Protein AF-A0AAW4YDV3-F1 (afdb_monomer_lite)

Structure (mmCIF, N/CA/C/O backbone):
data_AF-A0AAW4YDV3-F1
#
_entry.id   AF-A0AAW4YDV3-F1
#
loop_
_atom_site.group_PDB
_atom_site.id
_atom_site.type_symbol
_atom_site.label_atom_id
_atom_site.label_alt_id
_atom_site.label_comp_id
_atom_site.label_asym_id
_atom_site.label_entity_id
_atom_site.label_seq_id
_atom_site.pdbx_PDB_ins_code
_atom_site.Cartn_x
_atom_site.Cartn_y
_atom_site.Cartn_z
_atom_site.occupancy
_atom_site.B_iso_or_equiv
_atom_site.auth_seq_id
_atom_site.auth_comp_id
_atom_site.auth_asym_id
_atom_site.auth_atom_id
_atom_site.pdbx_PDB_model_num
ATOM 1 N N . GLN A 1 1 ? -21.233 8.258 -8.748 1.00 67.06 1 GLN A N 1
ATOM 2 C CA . GLN A 1 1 ? -19.768 8.038 -8.756 1.00 67.06 1 GLN A CA 1
ATOM 3 C C . GLN A 1 1 ? -19.038 8.727 -7.596 1.00 67.06 1 GLN A C 1
ATOM 5 O O . GLN A 1 1 ? -18.112 8.123 -7.083 1.00 67.06 1 GLN A O 1
ATOM 10 N N . LEU A 1 2 ? -19.463 9.905 -7.105 1.00 90.50 2 LEU A N 1
ATOM 11 C CA . LEU A 1 2 ? -18.783 10.617 -5.998 1.00 90.50 2 LEU A CA 1
ATOM 12 C C . LEU A 1 2 ? -18.577 9.794 -4.712 1.00 90.50 2 LEU A C 1
ATOM 14 O O . LEU A 1 2 ? -17.516 9.865 -4.106 1.00 90.50 2 LEU A O 1
ATOM 18 N N . LEU A 1 3 ? -19.559 8.971 -4.328 1.00 92.38 3 LEU A N 1
ATOM 19 C CA . LEU A 1 3 ? -19.495 8.162 -3.101 1.00 92.38 3 LEU A CA 1
ATOM 20 C C . LEU A 1 3 ? -18.438 7.040 -3.134 1.00 92.38 3 LEU A C 1
ATOM 22 O O . LEU A 1 3 ? -18.227 6.386 -2.121 1.00 92.38 3 LEU A O 1
ATOM 26 N N . ALA A 1 4 ? -17.786 6.807 -4.277 1.00 92.62 4 ALA A N 1
ATOM 27 C CA . ALA A 1 4 ? -16.670 5.868 -4.388 1.00 92.62 4 ALA A CA 1
ATOM 28 C C . ALA A 1 4 ? -15.301 6.518 -4.099 1.00 92.62 4 ALA A C 1
ATOM 30 O O . ALA A 1 4 ? -14.301 5.811 -4.035 1.00 92.62 4 ALA A O 1
ATOM 31 N N . LEU A 1 5 ? -15.232 7.848 -3.942 1.00 93.62 5 LEU A N 1
ATOM 32 C CA . LEU A 1 5 ? -13.988 8.546 -3.609 1.00 93.62 5 LEU A CA 1
ATOM 33 C C . LEU A 1 5 ? -13.615 8.324 -2.137 1.00 93.62 5 LEU A C 1
ATOM 35 O O . LEU A 1 5 ? -14.481 8.328 -1.262 1.00 93.62 5 LEU A O 1
ATOM 39 N N . ASN A 1 6 ? -12.312 8.240 -1.851 1.00 91.25 6 ASN A N 1
ATOM 40 C CA . ASN A 1 6 ? -11.789 7.986 -0.501 1.00 91.25 6 ASN A CA 1
ATOM 41 C C . ASN A 1 6 ? -12.280 8.995 0.554 1.00 91.25 6 ASN A C 1
ATOM 43 O O . ASN A 1 6 ? -12.477 8.623 1.706 1.00 91.25 6 ASN A O 1
ATOM 47 N N . THR A 1 7 ? -12.535 10.251 0.175 1.00 94.19 7 THR A N 1
ATOM 48 C CA . THR A 1 7 ? -13.056 11.293 1.081 1.00 94.19 7 THR A CA 1
ATOM 49 C C . THR A 1 7 ? -14.446 10.966 1.638 1.00 94.19 7 THR A C 1
ATOM 51 O O . THR A 1 7 ? -14.801 11.436 2.715 1.00 94.19 7 THR A O 1
ATOM 54 N N . PHE A 1 8 ? -15.229 10.145 0.931 1.00 95.88 8 PHE A N 1
ATOM 55 C CA . PHE A 1 8 ? -16.547 9.680 1.373 1.00 95.88 8 PHE A CA 1
ATOM 56 C C . PHE A 1 8 ? -16.491 8.322 2.087 1.00 95.88 8 PHE A C 1
ATOM 58 O O . PHE A 1 8 ? -17.533 7.788 2.471 1.00 95.88 8 PHE A O 1
ATOM 65 N N . ALA A 1 9 ? -15.297 7.752 2.290 1.00 95.25 9 ALA A N 1
ATOM 66 C CA . ALA A 1 9 ? -15.151 6.510 3.034 1.00 95.25 9 ALA A CA 1
ATOM 67 C C . ALA A 1 9 ? -15.581 6.707 4.502 1.00 95.25 9 ALA A C 1
ATOM 69 O O . ALA A 1 9 ? -15.194 7.693 5.142 1.00 95.25 9 ALA A O 1
ATOM 70 N N . PRO A 1 10 ? -16.357 5.767 5.070 1.00 96.69 10 PRO A N 1
ATOM 71 C CA . PRO A 1 10 ? -16.861 5.901 6.428 1.00 96.69 10 PRO A CA 1
ATOM 72 C C . PRO A 1 10 ? -15.719 5.873 7.446 1.00 96.69 10 PRO A C 1
ATOM 74 O O . PRO A 1 10 ? -14.736 5.153 7.281 1.00 96.69 10 PRO A O 1
ATOM 77 N N . GLN A 1 11 ? -15.892 6.612 8.540 1.00 97.19 11 GLN A N 1
ATOM 78 C CA . GLN A 1 11 ? -14.963 6.626 9.668 1.00 97.19 11 GLN A CA 1
ATOM 79 C C . GLN A 1 11 ? -15.633 6.029 10.905 1.00 97.19 11 GLN A C 1
ATOM 81 O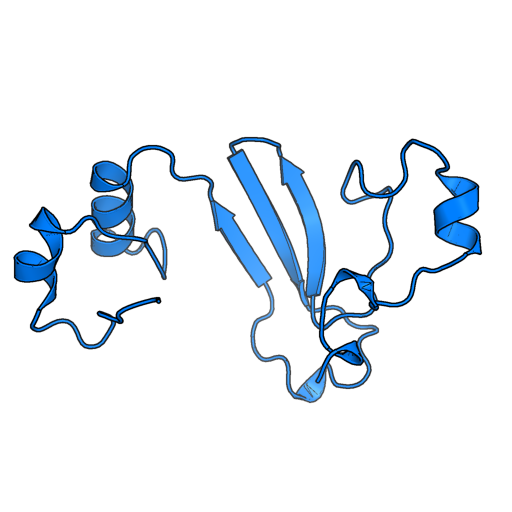 O . GLN A 1 11 ? -16.805 6.290 11.181 1.00 97.19 11 GLN A O 1
ATOM 86 N N . ASN A 1 12 ? -14.895 5.232 11.679 1.00 97.88 12 ASN A N 1
ATOM 87 C CA . ASN A 1 12 ? -15.396 4.742 12.959 1.00 97.88 12 ASN A CA 1
ATOM 88 C C . ASN A 1 12 ? -15.250 5.840 14.017 1.00 97.88 12 ASN A C 1
ATOM 90 O O . ASN A 1 12 ? -14.145 6.109 14.490 1.00 97.88 12 ASN A O 1
ATOM 94 N N . GLU A 1 13 ? -16.368 6.441 14.418 1.00 98.19 13 GLU A N 1
ATOM 95 C CA . GLU A 1 13 ? -16.395 7.564 15.359 1.00 98.19 13 GLU A CA 1
ATOM 96 C C . GLU A 1 13 ? -15.672 7.261 16.681 1.00 98.19 13 GLU A C 1
ATOM 98 O O . GLU A 1 13 ? -14.918 8.097 17.178 1.00 98.19 13 GLU A O 1
ATOM 103 N N . LYS A 1 14 ? -15.848 6.057 17.242 1.00 98.25 14 LYS A N 1
ATOM 104 C CA . LYS A 1 14 ? -15.216 5.675 18.516 1.00 98.25 14 LYS A CA 1
ATOM 105 C C . LYS A 1 14 ? -13.696 5.636 18.390 1.00 98.25 14 LYS A C 1
ATOM 107 O O . LYS A 1 14 ? -12.998 6.151 19.259 1.00 98.25 14 LYS A O 1
ATOM 112 N N . VAL A 1 15 ? -13.183 5.042 17.313 1.00 98.06 15 VAL A N 1
ATOM 113 C CA . VAL A 1 15 ? -11.736 4.937 17.063 1.00 98.06 15 VAL A CA 1
ATOM 114 C C . VAL A 1 15 ? -11.140 6.305 16.731 1.00 98.06 15 VAL A C 1
ATOM 116 O O . VAL A 1 15 ? -10.101 6.662 17.286 1.00 98.06 15 VAL A O 1
ATOM 119 N N . ALA A 1 16 ? -11.819 7.095 15.898 1.00 98.12 16 ALA A N 1
ATOM 120 C CA . ALA A 1 16 ? -11.394 8.450 15.561 1.00 98.12 16 ALA A CA 1
ATOM 121 C C . ALA A 1 16 ? -11.307 9.336 16.813 1.00 98.12 16 ALA A C 1
ATOM 123 O O . ALA A 1 16 ? -10.284 9.976 17.044 1.00 98.12 16 ALA A O 1
ATOM 124 N N . LYS A 1 17 ? -12.324 9.306 17.686 1.00 98.31 17 LYS A N 1
ATOM 125 C CA . LYS A 1 17 ? -12.299 10.029 18.969 1.00 98.31 17 LYS A CA 1
ATOM 126 C C . LYS A 1 17 ? -11.219 9.507 19.918 1.00 98.31 17 LYS A C 1
ATOM 128 O O . LYS A 1 17 ? -10.554 10.315 20.555 1.00 98.31 17 LYS A O 1
ATOM 133 N N . LYS A 1 18 ? -11.014 8.184 19.994 1.00 98.31 18 LYS A N 1
ATOM 134 C CA . LYS A 1 18 ? -9.984 7.559 20.846 1.00 98.31 18 LYS A CA 1
ATOM 135 C C . LYS A 1 18 ? -8.580 8.076 20.524 1.00 98.31 18 LYS A C 1
ATOM 137 O O . LYS A 1 18 ? -7.814 8.342 21.445 1.00 98.31 18 LYS A O 1
ATOM 142 N N . TYR A 1 19 ? -8.233 8.189 19.242 1.00 98.31 19 TYR A N 1
ATOM 143 C CA . TYR A 1 19 ? -6.892 8.611 18.823 1.00 98.31 19 TYR A CA 1
ATOM 144 C C . TYR A 1 19 ? -6.775 10.115 18.544 1.00 98.31 19 TYR A C 1
ATOM 146 O O . TYR A 1 19 ? -5.662 10.645 18.537 1.00 98.31 19 TYR A O 1
ATOM 154 N N . GLY A 1 20 ? -7.894 10.820 18.353 1.00 98.12 20 GLY A N 1
ATOM 155 C CA . GLY A 1 20 ? -7.933 12.266 18.149 1.00 98.12 20 GLY A CA 1
ATOM 156 C C . GLY A 1 20 ? -6.996 12.707 17.024 1.00 98.12 20 GLY A C 1
ATOM 157 O O . GLY A 1 20 ? -7.044 12.176 15.919 1.00 98.12 20 GLY A O 1
ATOM 158 N N . LYS A 1 21 ? -6.087 13.641 17.328 1.00 98.00 21 LYS A N 1
ATOM 159 C CA . LYS A 1 21 ? -5.083 14.152 16.374 1.00 98.00 21 LYS A CA 1
ATOM 160 C C . LYS A 1 21 ? -4.132 13.078 15.834 1.00 98.00 21 LYS A C 1
ATOM 162 O O . LYS A 1 21 ? -3.522 13.284 14.795 1.00 98.00 21 LYS A O 1
ATOM 167 N N . ASN A 1 22 ? -4.002 11.952 16.532 1.00 97.94 22 ASN A N 1
ATOM 168 C CA . ASN A 1 22 ? -3.129 10.857 16.126 1.00 97.94 22 ASN A CA 1
ATOM 169 C C . ASN A 1 22 ? -3.853 9.805 15.269 1.00 97.94 22 ASN A C 1
ATOM 171 O O . ASN A 1 22 ? -3.218 8.832 14.856 1.00 97.94 22 ASN A O 1
ATOM 175 N N . TYR A 1 23 ? -5.156 9.955 15.012 1.00 97.88 23 TYR A N 1
ATOM 176 C CA . TYR A 1 23 ? -5.905 9.030 14.165 1.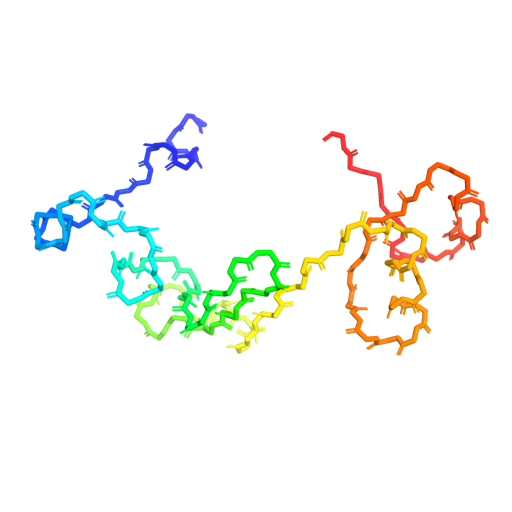00 97.88 23 TYR A CA 1
ATOM 177 C C . TYR A 1 23 ? -5.302 8.977 12.754 1.00 97.88 23 TYR A C 1
ATOM 179 O O . TYR A 1 23 ? -5.042 10.013 12.149 1.00 97.88 23 TYR A O 1
ATOM 187 N N . GLY A 1 24 ? -5.035 7.770 12.249 1.00 95.19 24 GLY A N 1
ATOM 188 C CA . GLY A 1 24 ? -4.437 7.569 10.923 1.00 95.19 24 GLY A CA 1
ATOM 189 C C . GLY A 1 24 ? -2.935 7.870 10.813 1.00 95.19 24 GLY A C 1
ATOM 190 O O . GLY A 1 24 ? -2.385 7.753 9.726 1.00 95.19 24 GLY A O 1
ATOM 191 N N . THR A 1 25 ? -2.249 8.224 11.908 1.00 96.19 25 THR A N 1
ATOM 192 C CA . THR A 1 25 ? -0.798 8.536 11.883 1.00 96.19 25 THR A CA 1
ATOM 193 C C . THR A 1 25 ? 0.114 7.310 11.968 1.00 96.19 25 THR A C 1
ATOM 195 O O . THR A 1 25 ? 1.314 7.426 11.744 1.00 96.19 25 THR A O 1
ATOM 198 N N . ALA A 1 26 ? -0.439 6.147 12.309 1.00 95.25 26 ALA A N 1
ATOM 199 C CA . ALA A 1 26 ? 0.264 4.873 12.401 1.00 95.25 26 ALA A CA 1
ATOM 200 C C . ALA A 1 26 ? -0.730 3.720 12.199 1.00 95.25 26 ALA A C 1
ATOM 202 O O . ALA A 1 26 ? -1.939 3.901 12.385 1.00 95.25 26 ALA A O 1
ATOM 203 N N . ALA A 1 27 ? -0.226 2.534 11.848 1.00 95.62 27 ALA A N 1
ATOM 204 C CA . ALA A 1 27 ? -1.055 1.368 11.539 1.00 95.62 27 ALA A CA 1
ATOM 205 C C . ALA A 1 27 ? -1.974 0.942 12.707 1.00 95.62 27 ALA A C 1
ATOM 207 O O . ALA A 1 27 ? -3.116 0.539 12.483 1.00 95.62 27 ALA A O 1
ATOM 208 N N . ASP A 1 28 ? -1.510 1.095 13.950 1.00 95.81 28 ASP A N 1
ATOM 209 C CA . ASP A 1 28 ? -2.225 0.772 15.195 1.00 95.81 28 ASP A CA 1
ATOM 210 C C . ASP A 1 28 ? -3.166 1.894 15.691 1.00 95.81 28 ASP A C 1
ATOM 212 O O . ASP A 1 28 ? -3.911 1.722 16.666 1.00 95.81 28 ASP A O 1
ATOM 216 N N . ARG A 1 29 ? -3.170 3.042 15.001 1.00 97.25 29 ARG A N 1
ATOM 217 C CA . ARG A 1 29 ? -4.003 4.226 15.287 1.00 97.25 29 ARG A CA 1
ATOM 218 C C . ARG A 1 29 ? -5.114 4.437 14.258 1.00 97.25 29 ARG A C 1
ATOM 220 O O . ARG A 1 29 ? -5.659 5.536 14.147 1.00 97.25 29 ARG A O 1
ATOM 227 N N . ALA A 1 30 ? -5.455 3.396 13.509 1.00 96.31 30 ALA A N 1
ATOM 228 C CA . ALA A 1 30 ? -6.540 3.386 12.536 1.00 96.31 30 ALA A CA 1
ATOM 229 C C . ALA A 1 30 ? -7.370 2.099 12.655 1.00 96.31 30 ALA A C 1
ATOM 231 O O . ALA A 1 30 ? -7.022 1.166 13.379 1.00 96.31 30 ALA A O 1
ATOM 232 N N . VAL A 1 31 ? -8.503 2.060 11.955 1.00 97.38 31 VAL A N 1
ATOM 233 C CA . VAL A 1 31 ? -9.351 0.870 11.831 1.00 97.38 31 VAL A CA 1
ATOM 234 C C . VAL A 1 31 ? -9.760 0.689 10.376 1.00 97.38 31 VAL A C 1
ATOM 236 O O . VAL A 1 31 ? -9.993 1.665 9.668 1.00 97.38 31 VAL A O 1
ATOM 239 N N . TYR A 1 32 ? -9.841 -0.564 9.933 1.00 97.62 32 TYR A N 1
ATOM 240 C CA . TYR A 1 32 ? -9.963 -0.912 8.519 1.00 97.62 32 TYR A CA 1
ATOM 241 C C . TYR A 1 32 ? -11.253 -1.688 8.255 1.00 97.62 32 TYR A C 1
ATOM 243 O O . TYR A 1 32 ? -11.516 -2.714 8.884 1.00 97.62 32 TYR A O 1
ATOM 251 N N . ASN A 1 33 ? -12.041 -1.221 7.289 1.00 97.81 33 ASN A N 1
ATOM 252 C CA . ASN A 1 33 ? -13.263 -1.878 6.813 1.00 97.81 33 ASN A CA 1
ATOM 253 C C . ASN A 1 33 ? -13.149 -2.392 5.363 1.00 97.81 33 ASN A C 1
ATOM 255 O O . ASN A 1 33 ? -14.128 -2.901 4.823 1.00 97.81 33 ASN A O 1
ATOM 259 N N . GLY A 1 34 ? -11.979 -2.241 4.735 1.00 97.69 34 GLY A N 1
ATOM 260 C CA . GLY A 1 34 ? -11.691 -2.701 3.376 1.00 97.69 34 GLY A CA 1
ATOM 261 C C . GLY A 1 34 ? -11.145 -4.136 3.309 1.00 97.69 34 GLY A C 1
ATOM 262 O O . GLY A 1 34 ? -11.041 -4.804 4.344 1.00 9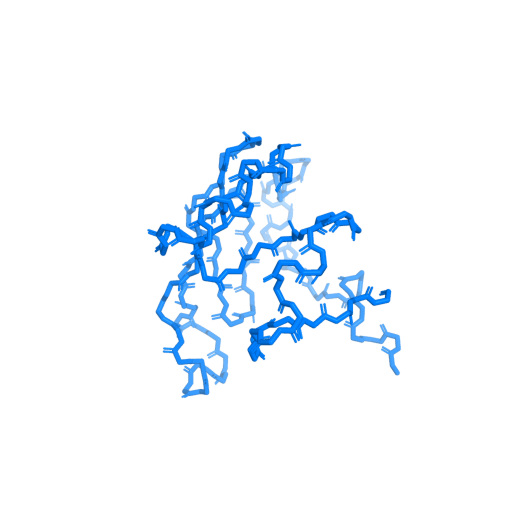7.69 34 GLY A O 1
ATOM 263 N N . PRO A 1 35 ? -10.767 -4.609 2.103 1.00 98.38 35 PRO A N 1
ATOM 264 C CA . PRO A 1 35 ? -10.291 -5.977 1.861 1.00 98.38 35 PRO A CA 1
ATOM 265 C C . PRO A 1 35 ? -8.967 -6.313 2.555 1.00 98.38 35 PRO A C 1
ATOM 267 O O . PRO A 1 35 ? -8.710 -7.478 2.860 1.00 98.38 35 PRO A O 1
ATOM 270 N N . PHE A 1 36 ? -8.155 -5.299 2.848 1.00 98.69 36 PHE A N 1
ATOM 271 C CA . PHE A 1 36 ? -6.891 -5.425 3.562 1.00 98.69 36 PHE A CA 1
ATOM 272 C C . PHE A 1 36 ? -6.863 -4.498 4.777 1.00 98.69 36 PHE A C 1
ATOM 274 O O . PHE A 1 36 ? -7.591 -3.503 4.837 1.00 98.69 36 PHE A O 1
ATOM 281 N N . LYS A 1 37 ? -6.013 -4.834 5.744 1.00 98.12 37 LYS A N 1
ATOM 282 C CA . LYS A 1 37 ? -5.619 -3.971 6.860 1.00 98.12 37 LYS A CA 1
ATOM 283 C C . LYS A 1 37 ? -4.123 -3.692 6.786 1.00 98.12 37 LYS A C 1
ATOM 285 O O . LYS A 1 37 ? -3.379 -4.527 6.275 1.00 98.12 37 LYS A O 1
ATOM 290 N N . VAL A 1 38 ? -3.697 -2.546 7.308 1.00 98.12 38 VAL A N 1
ATOM 291 C CA . VAL A 1 38 ? -2.271 -2.230 7.452 1.00 98.12 38 VAL A CA 1
ATOM 292 C C . VAL A 1 38 ? -1.752 -2.895 8.722 1.00 98.12 38 VAL A C 1
ATOM 294 O O . VAL A 1 38 ? -2.310 -2.679 9.798 1.00 98.12 38 VAL A O 1
ATOM 297 N N . ASP A 1 39 ? -0.706 -3.705 8.588 1.00 97.25 39 ASP A N 1
ATOM 298 C CA . ASP A 1 39 ? -0.023 -4.346 9.716 1.00 97.25 39 ASP A CA 1
ATOM 299 C C . ASP A 1 39 ? 1.220 -3.564 10.154 1.00 97.25 39 ASP A C 1
ATOM 301 O O . ASP A 1 39 ? 1.474 -3.443 11.348 1.00 97.25 39 ASP A O 1
ATOM 305 N N . ASP A 1 40 ? 1.984 -3.028 9.199 1.00 96.62 40 ASP A N 1
ATOM 306 C CA . ASP A 1 40 ? 3.183 -2.223 9.449 1.00 96.62 40 ASP A CA 1
ATOM 307 C C . ASP A 1 40 ? 3.235 -1.069 8.447 1.00 96.62 40 ASP A C 1
ATOM 309 O O . ASP A 1 40 ? 2.934 -1.241 7.262 1.00 96.62 40 ASP A O 1
ATOM 313 N N . TRP A 1 41 ? 3.625 0.106 8.923 1.00 97.12 41 TRP A N 1
ATOM 314 C CA . TRP A 1 41 ? 3.857 1.274 8.087 1.00 97.12 41 TRP A CA 1
ATOM 315 C C . TRP A 1 41 ? 5.104 1.993 8.578 1.00 97.12 41 TRP A C 1
ATOM 317 O O . TRP A 1 41 ? 5.114 2.615 9.642 1.00 97.12 41 TRP A O 1
ATOM 327 N N . LYS A 1 42 ? 6.152 1.917 7.763 1.00 95.19 42 LYS A N 1
ATOM 328 C CA . LYS A 1 42 ? 7.398 2.647 7.954 1.00 95.19 42 LYS A CA 1
ATOM 329 C C . LYS A 1 42 ? 7.463 3.742 6.908 1.00 95.19 42 LYS A C 1
ATOM 331 O O . LYS A 1 42 ? 7.584 3.462 5.714 1.00 95.19 42 LYS A O 1
ATOM 336 N N . GLN A 1 43 ? 7.344 4.984 7.367 1.00 91.38 43 GLN A N 1
ATOM 337 C CA . GLN A 1 43 ? 7.426 6.156 6.500 1.00 91.38 43 GLN A CA 1
ATOM 338 C C . GLN A 1 43 ? 8.708 6.111 5.668 1.00 91.38 43 GLN A C 1
ATOM 340 O O . GLN A 1 43 ? 9.760 5.731 6.175 1.00 91.38 43 GLN A O 1
ATOM 345 N N . GLU A 1 44 ? 8.596 6.487 4.393 1.00 91.94 44 GLU A N 1
ATOM 346 C CA . GLU A 1 44 ? 9.708 6.515 3.434 1.00 91.94 44 GLU A CA 1
ATOM 347 C C . GLU A 1 44 ? 10.377 5.157 3.128 1.00 91.94 44 GLU A C 1
ATOM 349 O O . GLU A 1 44 ? 11.364 5.138 2.394 1.00 91.94 44 GLU A O 1
ATOM 354 N N . ASP A 1 45 ? 9.849 4.036 3.639 1.00 94.56 45 ASP A N 1
ATOM 355 C CA . ASP A 1 45 ? 10.406 2.686 3.452 1.00 94.56 45 ASP A CA 1
ATOM 356 C C . ASP A 1 45 ? 9.365 1.712 2.881 1.00 94.56 45 ASP A C 1
ATOM 358 O O . ASP A 1 45 ? 9.454 1.307 1.719 1.00 94.56 45 ASP A O 1
ATOM 362 N N . LYS A 1 46 ? 8.352 1.334 3.673 1.00 95.44 46 LYS A N 1
ATOM 363 C CA . LYS A 1 46 ? 7.413 0.269 3.292 1.00 95.44 46 LYS A CA 1
ATOM 364 C C . LYS A 1 46 ? 6.062 0.336 3.994 1.00 95.44 46 LYS A C 1
ATOM 366 O O . LYS A 1 46 ? 5.947 0.823 5.121 1.00 95.44 46 LYS A O 1
ATOM 371 N N . THR A 1 47 ? 5.069 -0.284 3.364 1.00 98.00 47 THR A N 1
ATOM 372 C CA . THR A 1 47 ? 3.752 -0.554 3.958 1.00 98.00 47 THR A CA 1
ATOM 373 C C . THR A 1 47 ? 3.399 -2.020 3.753 1.00 98.00 47 THR A C 1
ATOM 375 O O . THR A 1 47 ? 3.385 -2.507 2.624 1.00 98.00 47 THR A O 1
ATOM 378 N N . LEU A 1 48 ? 3.103 -2.728 4.840 1.00 98.25 48 LEU A N 1
ATOM 379 C CA . LEU A 1 48 ? 2.719 -4.137 4.814 1.00 98.25 48 LEU A CA 1
ATOM 380 C C . LEU A 1 48 ? 1.226 -4.264 5.092 1.00 98.25 48 LEU A C 1
ATOM 382 O O . LEU A 1 48 ? 0.728 -3.774 6.110 1.00 98.25 48 LEU A O 1
ATOM 386 N N . LEU A 1 49 ? 0.519 -4.940 4.193 1.00 98.62 49 LEU A N 1
ATOM 387 C CA . LEU A 1 49 ? -0.900 -5.229 4.317 1.00 98.62 49 LEU A CA 1
ATOM 388 C C . LEU A 1 49 ? -1.134 -6.729 4.482 1.00 98.62 49 LEU A C 1
ATOM 390 O O . LEU A 1 49 ? -0.479 -7.540 3.822 1.00 98.62 49 LEU A O 1
ATOM 394 N N . SER A 1 50 ? -2.152 -7.095 5.257 1.00 98.56 50 SER A N 1
ATOM 395 C CA . SER A 1 50 ? -2.718 -8.446 5.241 1.00 98.56 50 SER A CA 1
ATOM 396 C C . SER A 1 50 ? -4.212 -8.436 4.980 1.00 98.56 50 SER A C 1
ATOM 398 O O . SER A 1 50 ? -4.923 -7.456 5.231 1.00 98.56 50 SER A O 1
ATOM 400 N N . LYS A 1 51 ? -4.699 -9.555 4.447 1.00 98.69 51 LYS A N 1
ATOM 401 C CA . LYS A 1 51 ? -6.116 -9.795 4.198 1.00 98.69 51 LYS A CA 1
ATOM 402 C C . LYS A 1 51 ? -6.938 -9.556 5.464 1.00 98.69 51 LYS A C 1
ATOM 404 O O . LYS A 1 51 ? -6.706 -10.162 6.514 1.00 98.69 51 LYS A O 1
ATOM 409 N N . ASN A 1 52 ? -7.948 -8.699 5.354 1.00 98.50 52 ASN A N 1
ATOM 410 C CA . ASN A 1 52 ? -8.832 -8.376 6.462 1.00 98.50 52 ASN A CA 1
ATOM 411 C 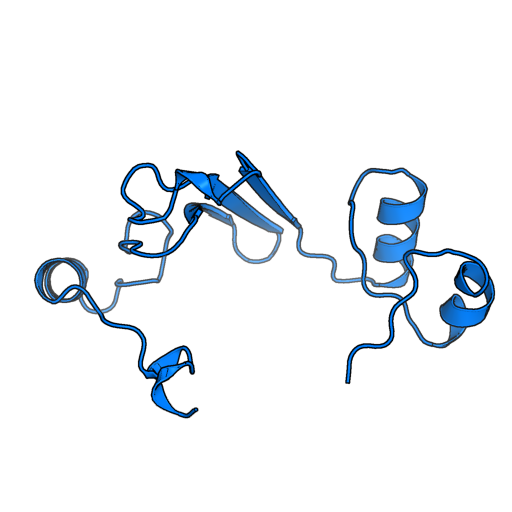C . ASN A 1 52 ? -9.882 -9.480 6.653 1.00 98.50 52 ASN A C 1
ATOM 413 O O . ASN A 1 52 ? -10.834 -9.608 5.883 1.00 98.50 52 ASN A O 1
ATOM 417 N N . GLN A 1 53 ? -9.742 -10.258 7.727 1.00 97.81 53 GLN A N 1
ATOM 418 C CA . GLN A 1 53 ? -10.659 -11.358 8.050 1.00 97.81 53 GLN A CA 1
ATOM 419 C C . GLN A 1 53 ? -12.071 -10.892 8.446 1.00 97.81 53 GLN A C 1
ATOM 421 O O . GLN A 1 53 ? -12.989 -11.716 8.498 1.00 97.81 53 GLN A O 1
ATOM 426 N N . TYR A 1 54 ? -12.259 -9.595 8.692 1.00 97.81 54 TYR A N 1
ATOM 427 C CA . TYR A 1 54 ? -13.551 -8.981 9.003 1.00 97.81 54 TYR A CA 1
ATOM 428 C C . TYR A 1 54 ? -14.208 -8.308 7.790 1.00 97.81 54 TYR A C 1
ATOM 430 O O . TYR A 1 54 ? -15.328 -7.816 7.902 1.00 97.81 54 TYR A O 1
ATOM 438 N N . TYR A 1 55 ? -13.550 -8.296 6.625 1.00 98.56 55 TYR A N 1
ATOM 439 C CA . TYR A 1 55 ? -14.144 -7.760 5.405 1.00 98.56 55 TYR A CA 1
ATOM 440 C C . TYR A 1 55 ? -15.311 -8.633 4.933 1.00 98.56 55 TYR A C 1
ATOM 442 O O . TYR A 1 55 ? -15.194 -9.861 4.861 1.00 98.56 55 TYR A O 1
ATOM 450 N N . TRP A 1 56 ? -16.431 -7.996 4.589 1.00 98.50 56 TRP A N 1
ATOM 451 C CA . TRP A 1 56 ? -17.672 -8.692 4.245 1.00 98.50 56 TRP A CA 1
ATOM 452 C C . TRP A 1 56 ? -17.506 -9.626 3.034 1.00 98.50 56 TRP A C 1
ATOM 454 O O . TRP A 1 56 ? -18.013 -10.746 3.058 1.00 98.50 56 TRP A O 1
ATOM 464 N N . ASP A 1 57 ? -16.711 -9.225 2.033 1.00 98.44 57 ASP A N 1
ATOM 465 C CA . ASP A 1 57 ? -16.439 -10.018 0.826 1.00 98.44 57 ASP A CA 1
ATOM 466 C C . ASP A 1 57 ? -15.037 -10.660 0.816 1.00 98.44 57 ASP A C 1
ATOM 468 O O . ASP A 1 57 ? -14.390 -10.859 -0.215 1.00 98.44 57 ASP A O 1
ATOM 472 N N . LYS A 1 58 ? -14.522 -11.032 1.994 1.00 98.25 58 LYS A N 1
ATOM 473 C CA . LYS A 1 58 ? -13.197 -11.672 2.140 1.00 98.25 58 LYS A CA 1
ATOM 474 C C . LYS A 1 58 ? -13.005 -12.954 1.317 1.00 98.25 58 LYS A C 1
ATOM 476 O O . LYS A 1 58 ? -11.870 -13.383 1.115 1.00 98.25 58 LYS A O 1
ATOM 481 N N . LYS A 1 59 ? -14.082 -13.592 0.844 1.00 98.06 59 LYS A N 1
ATOM 482 C CA . LYS A 1 59 ? -14.020 -14.786 -0.023 1.00 98.06 59 LYS A CA 1
ATOM 483 C C . LYS A 1 59 ? -13.522 -14.456 -1.439 1.00 98.06 59 LYS A C 1
ATOM 485 O O . LYS A 1 59 ? -12.938 -15.321 -2.105 1.00 98.06 59 LYS A O 1
ATOM 490 N N . LYS A 1 60 ? -13.731 -13.221 -1.905 1.00 98.38 60 LYS A N 1
ATOM 491 C CA . LYS A 1 60 ? -13.234 -12.739 -3.203 1.00 98.38 60 LYS A CA 1
ATOM 492 C C . LYS A 1 60 ? -11.790 -12.256 -3.140 1.00 98.38 60 LYS A C 1
ATOM 494 O O . LYS A 1 60 ? -11.096 -12.348 -4.144 1.00 98.38 60 LYS A O 1
ATOM 499 N N . VAL A 1 61 ? -11.308 -11.846 -1.967 1.00 98.31 61 VAL A N 1
ATOM 500 C CA . VAL A 1 61 ? -9.905 -11.453 -1.764 1.00 98.31 61 VAL A CA 1
ATOM 501 C C . VAL A 1 61 ? -9.000 -12.686 -1.863 1.00 98.31 61 VAL A C 1
ATOM 503 O O . VAL A 1 61 ? -9.104 -13.596 -1.037 1.00 98.31 61 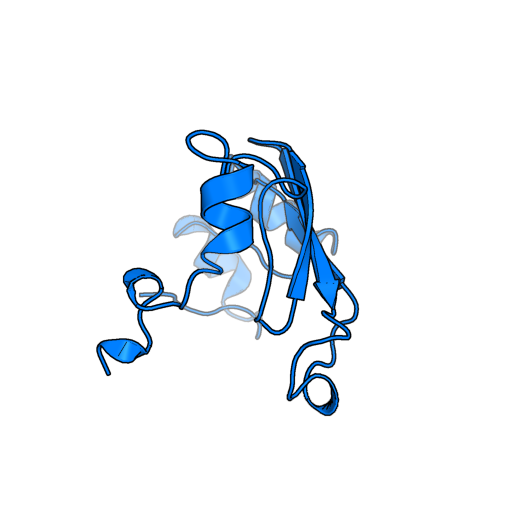VAL A O 1
ATOM 506 N N . LYS A 1 62 ? -8.144 -12.739 -2.889 1.00 98.38 62 LYS A N 1
ATOM 507 C CA . LYS A 1 62 ? -7.262 -13.891 -3.164 1.00 98.38 62 LYS A CA 1
ATOM 508 C C . LYS A 1 62 ? -5.861 -13.752 -2.586 1.00 98.38 62 LYS A C 1
ATOM 510 O O . LYS A 1 62 ? -5.274 -14.760 -2.227 1.00 98.38 62 LYS A O 1
ATOM 515 N N . LEU A 1 63 ? -5.359 -12.525 -2.477 1.00 98.38 63 LEU A N 1
ATOM 516 C CA . LEU A 1 63 ? -4.056 -12.259 -1.880 1.00 98.38 63 LEU A CA 1
ATOM 517 C C . LEU A 1 63 ? -4.154 -12.328 -0.356 1.00 98.38 63 LEU A C 1
ATOM 519 O O . LEU A 1 63 ? -5.080 -11.768 0.236 1.00 98.38 63 LEU A O 1
ATOM 523 N N . ASP A 1 64 ? -3.176 -12.974 0.270 1.00 98.38 64 ASP A N 1
ATOM 524 C CA . ASP A 1 64 ? -3.058 -13.008 1.729 1.00 98.38 64 ASP A CA 1
ATOM 525 C C . ASP A 1 64 ? -2.339 -11.772 2.273 1.00 98.38 64 ASP A C 1
ATOM 527 O O . ASP A 1 64 ? -2.670 -11.286 3.359 1.00 98.38 64 ASP A O 1
ATOM 531 N N . LYS A 1 65 ? -1.370 -11.253 1.510 1.00 98.38 65 LYS A N 1
ATOM 532 C CA . LYS A 1 65 ? -0.540 -10.099 1.857 1.00 98.38 65 LYS A CA 1
ATOM 533 C C . LYS A 1 65 ? -0.251 -9.243 0.630 1.00 98.38 65 LYS A C 1
ATOM 535 O O . LYS A 1 65 ? -0.248 -9.751 -0.488 1.00 98.38 65 LYS A O 1
ATOM 540 N N . VAL A 1 66 ? 0.023 -7.965 0.868 1.00 98.31 66 VAL A N 1
ATOM 541 C CA . VAL A 1 66 ? 0.548 -7.027 -0.132 1.00 98.31 66 VAL A CA 1
ATOM 542 C C . VAL A 1 66 ? 1.674 -6.236 0.524 1.00 98.31 66 VAL A C 1
ATOM 544 O O . VAL A 1 66 ? 1.482 -5.673 1.603 1.00 98.31 66 VAL A O 1
ATOM 547 N N . ASN A 1 67 ? 2.842 -6.204 -0.114 1.00 98.00 67 ASN A N 1
ATOM 548 C CA . ASN A 1 67 ? 4.017 -5.502 0.392 1.00 98.00 67 ASN A CA 1
ATOM 549 C C . ASN A 1 67 ? 4.325 -4.325 -0.533 1.00 98.00 67 ASN A C 1
ATOM 551 O O . ASN A 1 67 ? 4.775 -4.522 -1.656 1.00 98.00 67 ASN A O 1
ATOM 555 N N . TYR A 1 68 ? 4.106 -3.106 -0.055 1.00 97.00 68 TYR A N 1
ATOM 556 C CA . TYR A 1 68 ? 4.525 -1.902 -0.762 1.00 97.00 68 TYR A CA 1
ATOM 557 C C . TYR A 1 68 ? 5.928 -1.513 -0.331 1.00 97.00 68 TYR A C 1
ATOM 559 O O . TYR A 1 68 ? 6.212 -1.433 0.867 1.00 97.00 68 TYR A O 1
ATOM 567 N N . LYS A 1 69 ? 6.776 -1.216 -1.312 1.00 94.44 69 LYS A N 1
ATOM 568 C CA . LYS A 1 69 ? 8.114 -0.663 -1.118 1.00 94.44 69 LYS A CA 1
ATOM 569 C C . LYS A 1 69 ? 8.168 0.735 -1.719 1.00 94.44 69 LYS A C 1
ATOM 571 O O . LYS A 1 69 ? 7.704 0.945 -2.837 1.00 94.44 69 LYS A O 1
ATOM 576 N N . VAL A 1 70 ? 8.740 1.682 -0.989 1.00 93.94 70 VAL A N 1
ATOM 577 C CA . VAL A 1 70 ? 9.001 3.028 -1.498 1.00 93.94 70 VAL A CA 1
ATOM 578 C C . VAL A 1 70 ? 10.244 2.971 -2.382 1.00 93.94 70 VAL A C 1
ATOM 580 O O . VAL A 1 70 ? 11.338 2.641 -1.926 1.00 93.94 70 VAL A O 1
ATOM 583 N N . ILE A 1 71 ? 10.070 3.288 -3.663 1.00 91.81 71 ILE A N 1
ATOM 584 C CA . ILE A 1 71 ? 11.144 3.353 -4.656 1.00 91.81 71 ILE A CA 1
ATOM 585 C C . ILE A 1 71 ? 11.256 4.810 -5.101 1.00 91.81 71 ILE A C 1
ATOM 587 O O . ILE A 1 71 ? 10.348 5.340 -5.733 1.00 91.81 71 ILE A O 1
ATOM 591 N N . LYS A 1 72 ? 12.357 5.471 -4.728 1.00 89.44 72 LYS A N 1
ATOM 592 C CA . LYS A 1 72 ? 12.597 6.895 -5.038 1.00 89.44 72 LYS A CA 1
ATOM 593 C C . LYS A 1 72 ? 13.306 7.106 -6.374 1.00 89.44 72 LYS A C 1
ATOM 595 O O . LYS A 1 72 ? 13.161 8.159 -6.982 1.00 89.44 72 LYS A O 1
ATOM 600 N N . ASP A 1 73 ? 14.062 6.104 -6.808 1.00 90.56 73 ASP A N 1
ATOM 601 C CA . ASP A 1 73 ? 14.754 6.078 -8.090 1.00 90.56 73 ASP A CA 1
ATOM 602 C C . ASP A 1 73 ? 14.065 5.054 -8.999 1.00 90.56 73 ASP A C 1
ATOM 604 O O . ASP A 1 73 ? 14.126 3.847 -8.757 1.00 90.56 73 ASP A O 1
ATOM 608 N N . LEU A 1 74 ? 13.389 5.542 -10.038 1.00 85.62 74 LEU A N 1
ATOM 609 C CA . LEU A 1 74 ? 12.640 4.704 -10.974 1.00 85.62 74 LEU A CA 1
ATOM 610 C C . LEU A 1 74 ? 13.553 3.820 -11.842 1.00 85.62 74 LEU A C 1
ATOM 612 O O . LEU A 1 74 ? 13.147 2.726 -12.235 1.00 85.62 74 LEU A O 1
ATOM 616 N N . GLN A 1 75 ? 14.807 4.222 -12.080 1.00 84.06 75 GLN A N 1
ATOM 617 C CA . GLN A 1 75 ? 15.779 3.373 -12.777 1.00 84.06 75 GLN A CA 1
ATOM 618 C C . GLN A 1 75 ? 16.148 2.158 -11.921 1.00 84.06 75 GLN A C 1
ATOM 620 O O . GLN A 1 75 ? 16.164 1.023 -12.409 1.00 84.06 75 GLN A O 1
ATOM 625 N N . ALA A 1 76 ? 16.348 2.370 -10.617 1.00 84.81 76 ALA A N 1
ATOM 626 C CA . ALA A 1 76 ? 16.508 1.274 -9.662 1.00 84.81 76 ALA A CA 1
ATOM 627 C C . ALA A 1 76 ? 15.224 0.430 -9.538 1.00 84.81 76 ALA A C 1
ATOM 629 O O . ALA A 1 76 ? 15.304 -0.790 -9.397 1.00 84.81 76 ALA A O 1
ATOM 630 N N . GLY A 1 77 ? 14.047 1.055 -9.642 1.00 88.88 77 GLY A N 1
ATOM 631 C CA . GLY A 1 77 ? 12.748 0.378 -9.624 1.00 88.88 77 GLY A CA 1
ATOM 632 C C . GLY A 1 77 ? 12.584 -0.670 -10.719 1.00 88.88 77 GLY A C 1
ATOM 633 O O . GLY A 1 77 ? 12.233 -1.810 -10.424 1.00 88.88 77 GLY A O 1
ATOM 634 N N . ALA A 1 78 ? 12.919 -0.320 -11.961 1.00 91.44 78 ALA A N 1
ATOM 635 C CA . ALA A 1 78 ? 12.863 -1.251 -13.089 1.00 91.44 78 ALA A CA 1
ATOM 636 C C . ALA A 1 78 ? 13.769 -2.481 -12.878 1.00 91.44 78 ALA A C 1
ATOM 638 O O . ALA A 1 78 ? 13.385 -3.606 -13.185 1.00 91.44 78 ALA A O 1
ATOM 639 N N . SER A 1 79 ? 14.940 -2.289 -12.261 1.00 92.38 79 SER A N 1
ATOM 640 C CA . SER A 1 79 ? 15.845 -3.398 -11.919 1.00 92.38 79 SER A CA 1
ATOM 641 C C . SER A 1 79 ? 15.265 -4.328 -10.844 1.00 92.38 79 SER A C 1
ATOM 643 O O . SER A 1 79 ? 15.526 -5.531 -10.854 1.00 92.38 79 SER A O 1
ATOM 645 N N . LEU A 1 80 ? 14.463 -3.804 -9.909 1.00 94.44 80 LEU A N 1
ATOM 646 C CA . LEU A 1 80 ? 13.777 -4.634 -8.910 1.00 94.44 80 LEU A CA 1
ATOM 647 C C . LEU A 1 80 ? 12.705 -5.519 -9.549 1.00 94.44 80 LEU A C 1
ATOM 649 O O . LEU A 1 80 ? 12.506 -6.641 -9.092 1.00 94.44 80 LEU A O 1
ATOM 653 N N . TYR A 1 81 ? 12.041 -5.035 -10.598 1.00 94.31 81 TYR A N 1
ATOM 654 C CA . TYR A 1 81 ? 11.100 -5.843 -11.369 1.00 94.31 81 TYR A CA 1
ATOM 655 C C . TYR A 1 81 ? 11.832 -6.940 -12.154 1.00 94.31 81 TYR A C 1
ATOM 657 O O . TYR A 1 81 ? 11.468 -8.109 -12.069 1.00 94.31 81 TYR A O 1
ATOM 665 N N . ASP A 1 82 ? 12.929 -6.593 -12.835 1.00 93.12 82 ASP A N 1
ATOM 666 C CA . ASP A 1 82 ? 13.739 -7.555 -13.599 1.00 93.12 82 ASP A CA 1
ATOM 667 C C . ASP A 1 82 ? 14.329 -8.680 -12.732 1.00 93.12 82 ASP A C 1
ATOM 669 O O . ASP A 1 82 ? 14.598 -9.773 -13.223 1.00 93.12 82 ASP A O 1
ATOM 673 N N . THR A 1 83 ? 14.559 -8.405 -11.445 1.00 95.88 83 THR A N 1
ATOM 674 C CA . THR A 1 83 ? 15.079 -9.370 -10.461 1.00 95.88 83 THR A CA 1
ATOM 675 C C . THR A 1 83 ? 13.976 -10.079 -9.676 1.00 95.88 83 THR A C 1
ATOM 677 O O . THR A 1 83 ? 14.280 -10.737 -8.681 1.00 95.88 83 THR A O 1
ATOM 680 N N . GLU A 1 84 ? 12.709 -9.916 -10.073 1.00 94.56 84 GLU A N 1
ATOM 681 C CA . GLU A 1 84 ? 11.530 -10.496 -9.408 1.00 94.56 84 GLU A CA 1
ATOM 682 C C . GLU A 1 84 ? 11.414 -10.105 -7.918 1.00 94.56 84 GLU A C 1
ATOM 684 O O . GLU A 1 84 ? 10.757 -10.767 -7.117 1.00 94.56 84 GLU A O 1
ATOM 689 N N . SER A 1 85 ? 12.057 -9.000 -7.521 1.00 94.81 85 SER A N 1
ATOM 690 C CA . SER A 1 85 ? 11.982 -8.454 -6.160 1.00 94.81 85 SER A CA 1
ATOM 691 C C . SER A 1 85 ? 10.700 -7.653 -5.922 1.00 94.81 85 SER A C 1
ATOM 693 O O . SER A 1 85 ? 10.322 -7.432 -4.768 1.00 94.81 85 SER A O 1
ATOM 695 N N . VAL A 1 86 ? 10.061 -7.180 -6.994 1.00 95.44 86 VAL A N 1
ATOM 696 C CA . VAL A 1 86 ? 8.725 -6.571 -6.993 1.00 95.44 86 VAL A CA 1
ATOM 697 C C . VAL A 1 86 ? 7.925 -7.084 -8.186 1.00 95.44 86 VAL A C 1
ATOM 699 O O . VAL A 1 86 ? 8.486 -7.332 -9.250 1.00 95.44 86 VAL A O 1
ATOM 702 N N . ASP A 1 87 ? 6.610 -7.191 -8.013 1.00 95.50 87 ASP A N 1
ATOM 703 C CA . ASP A 1 87 ? 5.693 -7.653 -9.063 1.00 95.50 87 ASP A CA 1
ATOM 704 C C . ASP A 1 87 ? 5.183 -6.512 -9.968 1.00 95.50 87 ASP A C 1
ATOM 706 O O . ASP A 1 87 ? 4.604 -6.762 -11.022 1.00 95.50 87 ASP A O 1
ATOM 710 N N . ASP A 1 88 ? 5.380 -5.258 -9.548 1.00 94.44 88 ASP A N 1
ATOM 711 C CA . ASP A 1 88 ? 4.965 -4.036 -10.245 1.00 94.44 88 ASP A CA 1
ATOM 712 C C . ASP A 1 88 ? 6.004 -2.932 -9.982 1.00 94.44 88 ASP A C 1
ATOM 714 O O . ASP A 1 88 ? 6.482 -2.768 -8.853 1.00 94.44 88 ASP A O 1
ATOM 718 N N . ALA A 1 89 ? 6.372 -2.193 -11.028 1.00 93.75 89 ALA A N 1
ATOM 719 C CA . ALA A 1 89 ? 7.248 -1.036 -10.944 1.00 93.75 89 ALA A CA 1
ATOM 720 C C . ALA A 1 89 ? 6.851 0.024 -11.979 1.00 93.75 89 ALA A C 1
ATOM 722 O O . ALA A 1 89 ? 6.627 -0.272 -13.153 1.00 93.75 89 ALA A O 1
ATOM 723 N N . VAL A 1 90 ? 6.857 1.289 -11.554 1.00 92.25 90 VAL A N 1
ATOM 724 C CA . VAL A 1 90 ? 6.771 2.423 -12.477 1.00 92.25 90 VAL A CA 1
ATOM 725 C C . VAL A 1 90 ? 8.097 2.545 -13.222 1.00 92.25 90 VAL A C 1
ATOM 727 O O . VAL A 1 90 ? 9.157 2.615 -12.600 1.00 92.25 90 VAL A O 1
ATOM 730 N N . ILE A 1 91 ? 8.021 2.609 -14.549 1.00 91.88 91 ILE A N 1
ATOM 731 C CA . ILE A 1 91 ? 9.166 2.842 -15.430 1.00 91.88 91 ILE A CA 1
ATOM 732 C C . ILE A 1 91 ? 9.140 4.267 -15.985 1.00 91.88 91 ILE A C 1
ATOM 734 O O . ILE A 1 91 ? 8.091 4.911 -16.056 1.00 91.88 91 ILE A O 1
ATOM 738 N N . THR A 1 92 ? 10.296 4.769 -16.401 1.00 90.25 92 THR A N 1
ATOM 739 C CA . THR A 1 92 ? 10.425 6.068 -17.069 1.00 90.25 92 THR A CA 1
ATOM 740 C C . THR A 1 92 ? 10.214 5.951 -18.583 1.00 90.25 92 THR A C 1
ATOM 742 O O . THR A 1 92 ? 10.245 4.864 -19.162 1.00 90.25 92 THR A O 1
ATOM 745 N N . ALA A 1 93 ? 9.999 7.085 -19.258 1.00 90.94 93 ALA A N 1
ATOM 746 C CA . ALA A 1 93 ? 9.721 7.116 -20.698 1.00 90.94 93 ALA A CA 1
ATOM 747 C C . ALA A 1 93 ? 10.845 6.493 -21.553 1.00 90.94 93 ALA A C 1
ATOM 749 O O . ALA A 1 93 ? 10.573 5.807 -22.536 1.00 90.9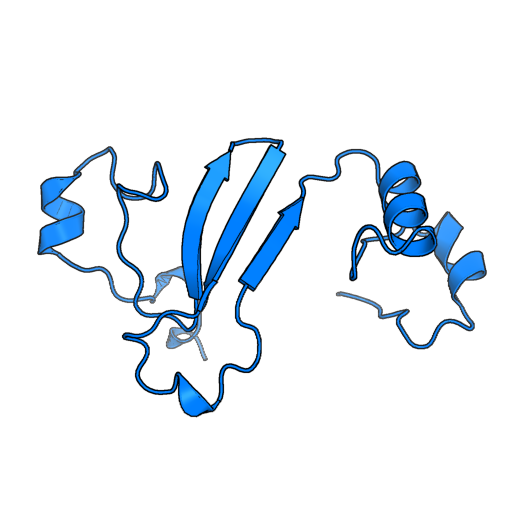4 93 ALA A O 1
ATOM 750 N N . ASP A 1 94 ? 12.105 6.680 -21.162 1.00 92.19 94 ASP A N 1
ATOM 751 C CA . ASP A 1 94 ? 13.282 6.092 -21.812 1.00 92.19 94 ASP A CA 1
ATOM 752 C C . ASP A 1 94 ? 13.335 4.560 -21.691 1.00 92.19 94 ASP A C 1
ATOM 754 O O . ASP A 1 94 ? 13.891 3.888 -22.561 1.00 92.19 94 ASP A O 1
ATOM 758 N N . GLN A 1 95 ? 12.695 3.989 -20.668 1.00 92.19 95 GLN A N 1
ATOM 759 C CA . GLN A 1 95 ? 12.645 2.546 -20.439 1.00 92.19 95 GLN A CA 1
ATOM 760 C C . GLN A 1 95 ? 11.515 1.851 -21.211 1.00 92.19 95 GLN A C 1
ATOM 762 O O . GLN A 1 95 ? 11.543 0.631 -21.353 1.00 92.19 95 GLN A O 1
ATOM 767 N N . VAL A 1 96 ? 10.542 2.583 -21.765 1.00 94.00 96 VAL A N 1
ATOM 768 C CA . VAL A 1 96 ? 9.390 1.991 -22.478 1.00 94.00 96 VAL A CA 1
ATOM 769 C C . VAL A 1 96 ? 9.843 1.059 -23.603 1.00 94.00 96 VAL A C 1
ATOM 771 O O . VAL A 1 96 ? 9.325 -0.046 -23.741 1.00 94.00 96 VAL A O 1
ATOM 774 N N . ASN A 1 97 ? 10.871 1.451 -24.362 1.00 95.12 97 ASN A N 1
ATOM 775 C CA . ASN A 1 97 ? 11.407 0.625 -25.446 1.00 95.12 97 ASN A CA 1
ATOM 776 C C . ASN A 1 97 ? 11.983 -0.714 -24.961 1.00 95.12 97 ASN A C 1
ATOM 778 O O . ASN A 1 97 ? 11.901 -1.697 -25.697 1.00 95.12 97 ASN A O 1
ATOM 782 N N . LYS A 1 98 ? 12.535 -0.769 -23.740 1.00 93.94 98 LYS A N 1
ATOM 783 C CA . LYS A 1 98 ? 13.043 -2.005 -23.120 1.00 93.94 98 LYS A CA 1
ATOM 784 C C . LYS A 1 98 ? 11.904 -2.980 -22.806 1.00 93.94 98 LYS A C 1
ATOM 786 O O . LYS A 1 98 ? 12.081 -4.183 -22.962 1.00 93.94 98 LYS A O 1
ATOM 791 N N . TYR A 1 99 ? 10.743 -2.466 -22.399 1.00 94.75 99 TYR A N 1
ATOM 792 C CA . TYR A 1 99 ? 9.600 -3.267 -21.946 1.00 94.75 99 TYR A CA 1
ATOM 793 C C . TYR A 1 99 ? 8.467 -3.395 -22.975 1.00 94.75 99 TYR A C 1
ATOM 795 O O . TYR A 1 99 ? 7.445 -3.994 -22.663 1.00 94.75 99 TYR A O 1
ATOM 803 N N . LYS A 1 100 ? 8.625 -2.877 -24.199 1.00 95.12 100 LYS A N 1
ATOM 804 C CA . LYS A 1 100 ? 7.559 -2.814 -25.222 1.00 95.12 100 LYS A CA 1
ATOM 805 C C . LYS A 1 100 ? 6.900 -4.162 -25.554 1.00 95.12 100 LYS A C 1
ATOM 807 O O . LYS A 1 100 ? 5.722 -4.192 -25.887 1.00 95.12 100 LYS A O 1
ATOM 812 N N . ASP A 1 101 ? 7.658 -5.254 -25.449 1.00 95.69 101 ASP A N 1
ATOM 813 C CA . ASP A 1 101 ? 7.194 -6.618 -25.734 1.00 95.69 101 ASP A CA 1
ATOM 814 C C . ASP A 1 101 ? 6.793 -7.377 -24.450 1.00 95.69 101 ASP A C 1
ATOM 816 O O . ASP A 1 101 ? 6.331 -8.520 -24.502 1.00 95.69 101 ASP A O 1
ATOM 820 N N . ASN A 1 102 ? 6.957 -6.755 -23.275 1.00 94.94 102 ASN A N 1
ATOM 821 C CA . ASN A 1 102 ? 6.526 -7.314 -22.001 1.00 94.94 102 ASN A CA 1
ATOM 822 C C . ASN A 1 102 ? 5.008 -7.124 -21.845 1.00 94.94 102 ASN A C 1
ATOM 824 O O . ASN A 1 102 ? 4.503 -6.006 -21.844 1.00 94.94 102 ASN A O 1
ATOM 828 N N . LYS A 1 103 ? 4.275 -8.227 -21.644 1.00 94.44 103 LYS A N 1
ATOM 829 C CA . LYS A 1 103 ? 2.814 -8.223 -21.437 1.00 94.44 103 LYS A CA 1
ATOM 830 C C . LYS A 1 103 ? 2.362 -7.443 -20.195 1.00 94.44 103 LYS A C 1
ATOM 832 O O . LYS A 1 103 ? 1.188 -7.104 -20.096 1.00 94.44 103 LYS A O 1
ATOM 837 N N . GLY A 1 104 ? 3.262 -7.217 -19.242 1.00 92.00 104 GLY A N 1
ATOM 838 C CA . GLY A 1 104 ? 3.030 -6.411 -18.047 1.00 92.00 104 GLY A CA 1
ATOM 839 C C . GLY A 1 104 ? 3.116 -4.903 -18.286 1.00 92.00 104 GLY A C 1
ATOM 840 O O . GLY A 1 104 ? 2.694 -4.143 -17.416 1.00 92.00 104 GLY A O 1
ATOM 841 N N . LEU A 1 105 ? 3.622 -4.450 -19.441 1.00 94.75 105 LEU A N 1
ATOM 842 C CA . LEU A 1 105 ? 3.678 -3.027 -19.763 1.00 94.75 105 LEU A CA 1
ATOM 843 C C . LEU A 1 105 ? 2.261 -2.463 -19.923 1.00 94.75 105 LEU A C 1
ATOM 845 O O . LEU A 1 105 ? 1.510 -2.877 -20.804 1.00 94.75 105 LEU A O 1
ATOM 849 N N . ASN A 1 106 ? 1.923 -1.476 -19.095 1.00 92.75 106 ASN A N 1
ATOM 850 C CA . ASN A 1 106 ? 0.654 -0.758 -19.141 1.00 92.75 106 ASN A CA 1
ATOM 851 C C . ASN A 1 106 ? 0.893 0.751 -19.029 1.00 92.75 106 ASN A C 1
ATOM 853 O O . ASN A 1 106 ? 1.800 1.195 -18.327 1.00 92.75 106 ASN A O 1
ATOM 857 N N . PHE A 1 107 ? 0.057 1.542 -19.703 1.00 88.31 107 PHE A N 1
ATOM 858 C CA . PHE A 1 107 ? 0.091 3.002 -19.622 1.00 88.31 107 PHE A CA 1
ATOM 859 C C . PHE A 1 107 ? -0.939 3.476 -18.600 1.00 88.31 107 PHE A C 1
ATOM 861 O O . PHE A 1 107 ? -2.129 3.191 -18.734 1.00 88.31 107 PHE A O 1
ATOM 868 N N . VAL A 1 108 ? -0.473 4.192 -17.581 1.00 76.06 108 VAL A N 1
ATOM 869 C CA . VAL A 1 108 ? -1.329 4.816 -16.567 1.00 76.06 108 VAL A CA 1
ATOM 870 C C . VAL A 1 108 ? -1.492 6.290 -16.942 1.00 76.06 108 VAL A C 1
ATOM 872 O O . VAL A 1 108 ? -0.493 6.969 -17.176 1.00 76.06 108 VAL A O 1
ATOM 875 N N . LEU A 1 109 ? -2.743 6.747 -17.066 1.00 49.31 109 LEU A N 1
ATOM 876 C CA . LEU A 1 109 ? -3.117 8.144 -17.333 1.00 49.31 109 LEU A CA 1
ATOM 877 C C . LEU A 1 109 ? -3.271 8.940 -16.035 1.00 49.31 109 LEU A C 1
ATOM 879 O O . LEU A 1 109 ? -3.766 8.348 -15.047 1.00 49.31 109 LEU A O 1
#

InterPro domains:
  IPR000914 Solute-binding protein family 5 domain [PF00496] (4-106)
  IPR039424 Solute-binding protein family 5 [PTHR30290] (3-106)

Foldseek 3Di:
DVCPDPVNDDADPVLCVVCPVCQPVFQVSYDDQDQWGWPGDDPQFKTKIAGDPNHPVVVPDDDGIDIDGRDPDQVVQVVCCVVVVDVDGDHDPVCCVVCVVPPPDDDDD

Radius of gyration: 17.52 Å; chains: 1; bounding box: 36×29×47 Å

pLDDT: mean 94.45, std 6.28, range [49.31, 98.69]

Sequence (109 aa):
QLLALNTFAPQNEKVAKKYGKNYGTAADRAVYNGPFKVDDWKQEDKTLLSKNQYYWDKKKVKLDKVNYKVIKDLQAGASLYDTESVDDAVITADQVNKYKDNKGLNFVL

Secondary structure (DSSP, 8-state):
-GGGSGGGS---HHHHHHHGGGTTSSGGG----SSEEEEEEETTTEEEEEE-TT-TTTTT---SEEEEE--S-HHHHHHHHHTTS-S-----GGGHHHHTT-TT-----

Organism: Staphylococcus aureus (NCBI:txid1280)